Protein AF-A0A956ENN5-F1 (afdb_monomer_lite)

pLDDT: mean 75.16, std 15.01, range [32.59, 98.06]

Structure (mmCIF, N/CA/C/O backbone):
data_AF-A0A956ENN5-F1
#
_entry.id   AF-A0A956ENN5-F1
#
loop_
_atom_site.group_PDB
_atom_site.id
_atom_site.type_symbol
_atom_site.label_atom_id
_atom_site.label_alt_id
_atom_site.label_comp_id
_atom_site.label_asym_id
_atom_site.label_entity_id
_atom_site.label_seq_id
_atom_site.pdbx_PDB_ins_code
_atom_site.Cartn_x
_atom_site.Cartn_y
_atom_site.Cartn_z
_atom_site.occupancy
_atom_site.B_iso_or_equiv
_atom_site.auth_seq_id
_atom_site.auth_comp_id
_atom_site.auth_asym_id
_atom_site.auth_atom_id
_atom_site.pdbx_PDB_model_num
ATOM 1 N N . MET A 1 1 ? -44.743 -9.586 21.592 1.00 59.50 1 MET A N 1
ATOM 2 C CA . MET A 1 1 ? -43.749 -10.233 22.481 1.00 59.50 1 MET A CA 1
ATOM 3 C C . MET A 1 1 ? -42.693 -9.228 22.971 1.00 59.50 1 MET A C 1
ATOM 5 O O . MET A 1 1 ? -41.514 -9.407 22.721 1.00 59.50 1 MET A O 1
ATOM 9 N N . GLY A 1 2 ? -43.102 -8.152 23.658 1.00 81.56 2 GLY A N 1
ATOM 10 C CA . GLY A 1 2 ? -42.181 -7.118 24.183 1.00 81.56 2 GLY A CA 1
ATOM 11 C C . GLY A 1 2 ? -42.236 -6.940 25.705 1.00 81.56 2 GLY A C 1
ATOM 12 O O . GLY A 1 2 ? -41.478 -6.159 26.270 1.00 81.56 2 GLY A O 1
ATOM 13 N N . PHE A 1 3 ? -43.126 -7.679 26.371 1.00 84.31 3 PHE A N 1
ATOM 14 C CA . PHE A 1 3 ? -43.379 -7.571 27.807 1.00 84.31 3 PHE A CA 1
ATOM 15 C C . PHE A 1 3 ? -42.131 -7.847 28.675 1.00 84.31 3 PHE A C 1
ATOM 17 O O . PHE A 1 3 ? -41.874 -7.059 29.585 1.00 84.31 3 PHE A O 1
ATOM 24 N N . PRO A 1 4 ? -41.278 -8.854 28.372 1.00 88.31 4 PRO A N 1
ATOM 25 C CA . PRO A 1 4 ? -40.059 -9.097 29.151 1.00 88.31 4 PRO A CA 1
ATOM 26 C C . PRO A 1 4 ? -39.032 -7.962 29.022 1.00 88.31 4 PRO A C 1
ATOM 28 O O . PRO A 1 4 ? -38.418 -7.570 30.012 1.00 88.31 4 PRO A O 1
ATOM 31 N N . LEU A 1 5 ? -38.882 -7.389 27.820 1.00 84.25 5 LEU A N 1
ATOM 32 C CA . LEU A 1 5 ? -37.944 -6.294 27.549 1.00 84.25 5 LEU A CA 1
ATOM 33 C C . LEU A 1 5 ? -38.356 -5.010 28.289 1.00 84.25 5 LEU A C 1
ATOM 35 O O . LEU A 1 5 ? -37.514 -4.329 28.871 1.00 84.25 5 LEU A O 1
ATOM 39 N N . GLN A 1 6 ? -39.657 -4.704 28.314 1.00 84.44 6 GLN A N 1
ATOM 40 C CA . GLN A 1 6 ? -40.194 -3.551 29.044 1.00 84.44 6 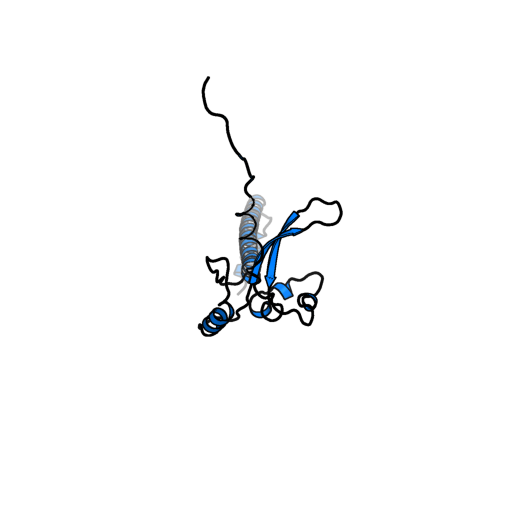GLN A CA 1
ATOM 41 C C . GLN A 1 6 ? -40.008 -3.683 30.561 1.00 84.44 6 GLN A C 1
ATOM 43 O O . GLN A 1 6 ? -39.667 -2.700 31.222 1.00 84.44 6 GLN A O 1
ATOM 48 N N . ILE A 1 7 ? -40.185 -4.888 31.114 1.00 83.56 7 ILE A N 1
ATOM 49 C CA . ILE A 1 7 ? -39.921 -5.156 32.534 1.00 83.56 7 ILE A CA 1
ATOM 50 C C . ILE A 1 7 ? -38.428 -4.993 32.833 1.00 83.56 7 ILE A C 1
ATOM 52 O O . ILE A 1 7 ? -38.080 -4.299 33.788 1.00 83.56 7 ILE A O 1
ATOM 56 N N . ALA A 1 8 ? -37.552 -5.557 31.997 1.00 82.56 8 ALA A N 1
ATOM 57 C CA . ALA A 1 8 ? -36.102 -5.476 32.168 1.00 82.56 8 ALA A CA 1
ATOM 58 C C . ALA A 1 8 ? -35.576 -4.027 32.117 1.00 82.56 8 ALA A C 1
ATOM 60 O O . ALA A 1 8 ? -34.850 -3.605 33.018 1.00 82.56 8 ALA A O 1
ATOM 61 N N . LEU A 1 9 ? -35.995 -3.231 31.124 1.00 79.88 9 LEU A N 1
ATOM 62 C CA . LEU A 1 9 ? -35.630 -1.810 30.999 1.00 79.88 9 LEU A CA 1
ATOM 63 C C . LEU A 1 9 ? -36.108 -0.981 32.200 1.00 79.88 9 LEU A C 1
ATOM 65 O O . LEU A 1 9 ? -35.366 -0.144 32.717 1.00 79.88 9 LEU A O 1
ATOM 69 N N . ARG A 1 10 ? -37.330 -1.236 32.687 1.00 78.69 10 ARG A N 1
ATOM 70 C CA . ARG A 1 10 ? -37.894 -0.538 33.853 1.00 78.69 10 ARG A CA 1
ATOM 71 C C . ARG A 1 10 ? -37.176 -0.903 35.152 1.00 78.69 10 ARG A C 1
ATOM 73 O O . ARG A 1 10 ? -37.026 -0.042 36.017 1.00 78.69 10 ARG A O 1
ATOM 80 N N . TYR A 1 11 ? -36.724 -2.150 35.284 1.00 76.31 11 TYR A N 1
ATOM 81 C CA . TYR A 1 11 ? -35.923 -2.598 36.423 1.00 76.31 11 TYR A CA 1
ATOM 82 C C . TYR A 1 11 ? -34.519 -1.974 36.411 1.00 76.31 11 TYR A C 1
ATOM 84 O O . TYR A 1 11 ? -34.037 -1.544 37.455 1.00 76.31 11 TYR A O 1
ATOM 92 N N . MET A 1 12 ? -33.908 -1.846 35.228 1.00 72.19 12 MET A N 1
ATOM 93 C CA . MET A 1 12 ? -32.589 -1.230 35.029 1.00 72.19 12 MET A CA 1
ATOM 94 C C . MET A 1 12 ? -32.594 0.292 35.261 1.00 72.19 12 MET A C 1
ATOM 96 O O . MET A 1 12 ? -31.639 0.835 35.808 1.00 72.19 12 MET A O 1
ATOM 100 N N . GLY A 1 13 ? -33.677 0.984 34.886 1.00 67.25 13 GLY A N 1
ATOM 101 C CA . GLY A 1 13 ? -33.834 2.437 35.058 1.00 67.25 13 GLY A CA 1
ATOM 102 C C . GLY A 1 13 ? -34.434 2.889 36.400 1.00 67.25 13 GLY A C 1
ATOM 103 O O . GLY A 1 13 ? -34.691 4.082 36.587 1.00 67.25 13 GLY A O 1
ATOM 104 N N . SER A 1 14 ? -34.714 1.975 37.337 1.00 67.31 14 SER A N 1
ATOM 105 C CA . SER A 1 14 ? -35.406 2.309 38.589 1.00 67.31 14 SER A CA 1
ATOM 106 C C . SER A 1 14 ? -34.475 2.977 39.614 1.00 67.31 14 SER A C 1
ATOM 108 O O . SER A 1 14 ? -33.733 2.321 40.343 1.00 67.31 14 SER A O 1
ATOM 110 N N . LYS A 1 15 ? -34.589 4.307 39.744 1.00 59.22 15 LYS A N 1
ATOM 111 C CA . LYS A 1 15 ? -33.855 5.158 40.711 1.00 59.22 15 LYS A CA 1
ATOM 112 C C . LYS A 1 15 ? -34.159 4.884 42.198 1.00 59.22 15 LYS A C 1
ATOM 114 O O . LYS A 1 15 ? -33.518 5.474 43.062 1.00 59.22 15 LYS A O 1
ATOM 119 N N . LYS A 1 16 ? -35.125 4.015 42.535 1.00 60.69 16 LYS A N 1
ATOM 120 C CA . LYS A 1 16 ? -35.608 3.816 43.923 1.00 60.69 16 LYS A CA 1
ATOM 121 C C . LYS A 1 16 ? -34.619 3.092 44.855 1.00 60.69 16 LYS A C 1
ATOM 123 O O . LYS A 1 16 ? -34.836 3.076 46.062 1.00 60.69 16 LYS A O 1
ATOM 128 N N . ARG A 1 17 ? -33.525 2.529 44.328 1.00 65.56 17 ARG A N 1
ATOM 129 C CA . ARG A 1 17 ? -32.378 2.021 45.105 1.00 65.56 17 ARG A CA 1
ATOM 130 C C . ARG A 1 17 ? -31.085 2.598 44.524 1.00 65.56 17 ARG A C 1
ATOM 132 O O . ARG A 1 17 ? -30.442 1.958 43.697 1.0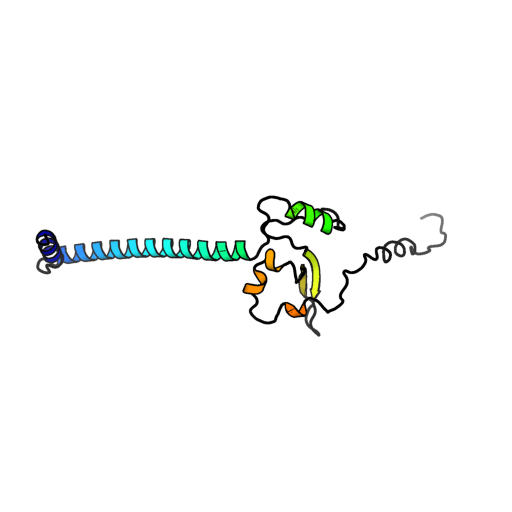0 65.56 17 ARG A O 1
ATOM 139 N N . ALA A 1 18 ? -30.722 3.809 44.948 1.00 65.44 18 ALA A N 1
ATOM 140 C CA . ALA A 1 18 ? -29.571 4.556 44.426 1.00 65.44 18 ALA A CA 1
ATOM 141 C C . ALA A 1 18 ? -28.259 3.741 44.419 1.00 65.44 18 ALA A C 1
ATOM 143 O O . ALA A 1 18 ? -27.537 3.766 43.427 1.00 65.44 18 ALA A O 1
ATOM 144 N N . PHE A 1 19 ? -28.004 2.941 45.463 1.00 66.75 19 PHE A N 1
ATOM 145 C CA . PHE A 1 19 ? -26.821 2.071 45.546 1.00 66.75 19 PHE A CA 1
ATOM 146 C C . PHE A 1 19 ? -26.772 0.990 44.456 1.00 66.75 19 PHE A C 1
ATOM 148 O O . PHE A 1 19 ? -25.714 0.737 43.888 1.00 66.75 19 PHE A O 1
ATOM 155 N N . VAL A 1 20 ? -27.912 0.374 44.126 1.00 72.94 20 VAL A N 1
ATOM 156 C CA . VAL A 1 20 ? -27.981 -0.675 43.093 1.00 72.94 20 VAL A CA 1
ATOM 157 C C . VAL A 1 20 ? -27.909 -0.052 41.696 1.00 72.94 20 VAL A C 1
ATOM 159 O O . VAL A 1 20 ? -27.165 -0.533 40.847 1.00 72.94 20 VAL A O 1
ATOM 162 N N . SER A 1 21 ? -28.611 1.064 41.473 1.00 76.56 21 SER A N 1
ATOM 163 C CA . SER A 1 21 ? -28.614 1.772 40.184 1.00 76.56 21 SER A CA 1
ATOM 164 C C . SER A 1 21 ? -27.233 2.322 39.803 1.00 76.56 21 SER A C 1
ATOM 166 O O . SER A 1 21 ? -26.890 2.315 38.620 1.00 76.56 21 SER A O 1
ATOM 168 N N . LEU A 1 22 ? -26.435 2.776 40.778 1.00 82.75 22 LEU A N 1
ATOM 169 C CA . LEU A 1 22 ? -25.084 3.284 40.535 1.00 82.75 22 LEU A CA 1
ATOM 170 C C . LEU A 1 22 ? -24.147 2.166 40.053 1.00 82.75 22 LEU A C 1
ATOM 172 O O . LEU A 1 22 ? -23.485 2.320 39.026 1.00 82.75 22 LEU A O 1
ATOM 176 N N . GLY A 1 23 ? -24.153 1.014 40.730 1.00 86.56 23 GLY A N 1
ATOM 177 C CA . GLY A 1 23 ? -23.337 -0.141 40.341 1.00 86.56 23 GLY A CA 1
ATOM 178 C C . GLY A 1 23 ? -23.671 -0.652 38.938 1.00 86.56 23 GLY A C 1
ATOM 179 O O . GLY A 1 23 ? -22.772 -0.890 38.134 1.00 86.56 23 GLY A O 1
ATOM 180 N N . THR A 1 24 ? -24.962 -0.738 38.599 1.00 85.25 24 THR A N 1
ATOM 181 C CA . THR A 1 24 ? -25.397 -1.146 37.254 1.00 85.25 24 THR A CA 1
ATOM 182 C C . THR A 1 24 ? -24.959 -0.147 36.178 1.00 85.25 24 THR A C 1
ATOM 184 O O . THR A 1 24 ? -24.488 -0.568 35.124 1.00 85.25 24 THR A O 1
ATOM 187 N N . SER A 1 25 ? -25.037 1.166 36.439 1.00 83.62 25 SER A N 1
ATOM 188 C CA . SER A 1 25 ? -24.569 2.177 35.476 1.00 83.62 25 SER A CA 1
ATOM 189 C C . SER A 1 25 ? -23.059 2.124 35.232 1.00 83.62 25 SER A C 1
ATOM 191 O O . SER A 1 25 ? -22.627 2.215 34.083 1.00 83.62 25 SER A O 1
ATOM 193 N N . LEU A 1 26 ? -22.260 1.906 36.283 1.00 90.88 26 LEU A N 1
ATOM 194 C CA . LEU A 1 26 ? -20.808 1.776 36.166 1.00 90.88 26 LEU A CA 1
ATOM 195 C C . LEU A 1 26 ? -20.417 0.507 35.402 1.00 90.88 26 LEU A C 1
ATOM 197 O O . LEU A 1 26 ? -19.525 0.558 34.560 1.00 90.88 26 LEU A O 1
ATOM 201 N N . ALA A 1 27 ? -21.113 -0.610 35.635 1.00 92.75 27 ALA A N 1
ATOM 202 C CA . ALA A 1 27 ? -20.881 -1.853 34.903 1.00 92.75 27 ALA A CA 1
ATOM 203 C C . ALA A 1 27 ? -21.179 -1.704 33.400 1.00 92.75 27 ALA A C 1
ATOM 205 O O . ALA A 1 27 ? -20.362 -2.095 32.567 1.00 92.75 27 ALA A O 1
ATOM 206 N N . ILE A 1 28 ? -22.314 -1.090 33.045 1.00 91.62 28 ILE A N 1
ATOM 207 C CA . ILE A 1 28 ? -22.685 -0.840 31.644 1.00 91.62 28 ILE A CA 1
ATOM 208 C C . ILE A 1 28 ? -21.672 0.094 30.975 1.00 91.62 28 ILE A C 1
ATOM 210 O O . ILE A 1 28 ? -21.226 -0.197 29.867 1.00 91.62 28 ILE A O 1
ATOM 214 N N . LEU A 1 29 ? -21.267 1.178 31.648 1.00 95.00 29 LEU A N 1
ATOM 215 C CA . LEU A 1 29 ? -20.246 2.094 31.132 1.00 95.00 29 LEU A CA 1
ATOM 216 C C . LEU A 1 29 ? -18.896 1.400 30.941 1.00 95.00 29 LEU A C 1
ATOM 218 O O . LEU A 1 29 ? -18.263 1.595 29.909 1.00 95.00 29 LEU A O 1
ATOM 222 N N . GLY A 1 30 ? -18.472 0.558 31.885 1.00 96.75 30 GLY A N 1
ATOM 223 C CA . GLY A 1 30 ? -17.224 -0.194 31.773 1.00 96.75 30 GLY A CA 1
ATOM 224 C C . GLY A 1 30 ? -17.216 -1.138 30.571 1.00 96.75 30 GLY A C 1
ATOM 225 O O . GLY A 1 30 ? -16.265 -1.136 29.790 1.00 96.75 30 GLY A O 1
ATOM 226 N N . VAL A 1 31 ? -18.299 -1.897 30.372 1.00 96.69 31 VAL A N 1
ATOM 227 C CA . VAL A 1 31 ? -18.431 -2.802 29.218 1.00 96.69 31 VAL A CA 1
ATOM 228 C C . VAL A 1 31 ? -18.524 -2.018 27.908 1.00 96.69 31 VAL A C 1
ATOM 230 O O . VAL A 1 31 ? -17.866 -2.383 26.932 1.00 96.69 31 VAL A O 1
ATOM 233 N N . ALA A 1 32 ? -19.286 -0.922 27.875 1.00 96.88 32 ALA A N 1
ATOM 234 C CA . ALA A 1 32 ? -19.402 -0.069 26.694 1.00 96.88 32 ALA A CA 1
ATOM 235 C C . ALA A 1 32 ? -18.045 0.536 26.301 1.00 96.88 32 ALA A C 1
ATOM 237 O O . ALA A 1 32 ? -17.650 0.448 25.143 1.00 96.88 32 ALA A O 1
ATOM 238 N N . LEU A 1 33 ? -17.294 1.081 27.262 1.00 97.81 33 LEU A N 1
ATOM 239 C CA . LEU A 1 33 ? -15.967 1.650 27.014 1.00 97.81 33 LEU A CA 1
ATOM 240 C C . LEU A 1 33 ? -14.944 0.577 26.617 1.00 97.81 33 LEU A C 1
ATOM 242 O O . LEU A 1 33 ? -14.168 0.791 25.686 1.00 97.81 33 LEU A O 1
ATOM 246 N N . GLY A 1 34 ? -14.958 -0.587 27.271 1.00 98.06 34 GLY A N 1
ATOM 247 C CA . GLY A 1 34 ? -14.045 -1.687 26.956 1.00 98.06 34 GLY A CA 1
ATOM 248 C C . GLY A 1 34 ? -14.262 -2.245 25.549 1.00 98.06 34 GLY A C 1
ATOM 249 O O . GLY A 1 34 ? -13.314 -2.389 24.776 1.00 98.06 34 GLY A O 1
ATOM 250 N N . THR A 1 35 ? -15.520 -2.499 25.184 1.00 97.56 35 THR A N 1
ATOM 251 C CA . THR A 1 35 ? -15.876 -2.997 23.846 1.00 97.56 35 THR A CA 1
ATOM 252 C C . THR A 1 35 ? -15.674 -1.940 22.762 1.00 97.56 35 THR A C 1
ATOM 254 O O . THR A 1 35 ? -15.201 -2.284 21.678 1.00 97.56 35 THR A O 1
ATOM 257 N N . ALA A 1 36 ? -15.949 -0.661 23.046 1.00 97.75 36 ALA A N 1
ATOM 258 C CA . ALA A 1 36 ? -15.666 0.438 22.125 1.00 97.75 36 ALA A CA 1
ATOM 259 C C . ALA A 1 36 ? -14.163 0.562 21.844 1.00 97.75 36 ALA A C 1
ATOM 261 O O . ALA A 1 36 ? -13.767 0.611 20.682 1.00 97.75 36 ALA A O 1
ATOM 262 N N . CYS A 1 37 ? -13.320 0.534 22.882 1.00 97.50 37 CYS A N 1
ATOM 263 C CA . CYS A 1 37 ? -11.865 0.581 22.726 1.00 97.50 37 CYS A CA 1
ATOM 264 C C . CYS A 1 37 ? -11.352 -0.596 21.882 1.00 97.50 37 CYS A C 1
ATOM 266 O O . CYS A 1 37 ? -10.632 -0.389 20.903 1.00 97.50 37 CYS A O 1
ATOM 268 N N . LEU A 1 38 ? -11.791 -1.823 22.190 1.00 97.31 38 LEU A N 1
ATOM 269 C CA . LEU A 1 38 ? -11.406 -3.012 21.427 1.00 97.31 38 LEU A CA 1
ATOM 270 C C . LEU A 1 38 ? -11.849 -2.918 19.958 1.00 97.31 38 LEU A C 1
ATOM 272 O O . LEU A 1 38 ? -11.066 -3.212 19.055 1.00 97.31 38 LEU A O 1
ATOM 276 N N . SER A 1 39 ? -13.076 -2.452 19.714 1.00 96.38 39 SER A N 1
ATOM 277 C CA . SER A 1 39 ? -13.617 -2.278 18.361 1.00 96.38 39 SER A CA 1
ATOM 278 C C . SER A 1 39 ? -12.833 -1.236 17.564 1.00 96.38 39 SER A C 1
ATOM 280 O O . SER A 1 39 ? -12.521 -1.467 16.397 1.00 96.38 39 SER A O 1
ATOM 282 N N . ILE A 1 40 ? -12.456 -0.116 18.191 1.00 97.12 40 ILE A N 1
ATOM 283 C CA . ILE A 1 40 ? -11.647 0.931 17.556 1.00 97.12 40 ILE A CA 1
ATOM 284 C C . ILE A 1 40 ? -10.270 0.384 17.174 1.00 97.12 40 ILE A C 1
ATOM 286 O O . ILE A 1 40 ? -9.842 0.575 16.039 1.00 97.12 40 ILE A O 1
ATOM 290 N N . VAL A 1 41 ? -9.586 -0.336 18.067 1.00 96.75 41 VAL A N 1
ATOM 291 C CA . VAL A 1 41 ? -8.252 -0.893 17.775 1.00 96.75 41 VAL A CA 1
ATOM 292 C C . VAL A 1 41 ? -8.306 -1.887 16.614 1.00 96.75 41 VAL A C 1
ATOM 294 O O . VAL A 1 41 ? -7.474 -1.825 15.703 1.00 96.75 41 VAL A O 1
ATOM 297 N N . VAL A 1 42 ? -9.304 -2.774 16.597 1.00 96.19 42 VAL A N 1
ATOM 298 C CA . VAL A 1 42 ? -9.499 -3.720 15.487 1.00 96.19 42 VAL A CA 1
ATOM 299 C C . VAL A 1 42 ? -9.830 -2.977 14.188 1.00 96.19 42 VAL A C 1
ATOM 301 O O . VAL A 1 42 ? -9.274 -3.301 13.140 1.00 96.19 42 VAL A O 1
ATOM 304 N N . SER A 1 43 ? -10.661 -1.934 14.246 1.00 96.19 43 SER A N 1
ATOM 305 C CA . SER A 1 43 ? -10.993 -1.107 13.080 1.00 96.19 43 SER A CA 1
ATOM 306 C C . SER A 1 43 ? -9.773 -0.373 12.521 1.00 96.19 43 SER A C 1
ATOM 308 O O . SER A 1 43 ? -9.574 -0.347 11.308 1.00 96.19 43 SER A O 1
ATOM 310 N N . VAL A 1 44 ? -8.944 0.216 13.384 1.00 95.94 44 VAL A N 1
ATOM 311 C CA . VAL A 1 44 ? -7.746 0.962 12.977 1.00 95.94 44 VAL A CA 1
ATOM 312 C C . VAL A 1 44 ? -6.711 0.020 12.377 1.00 95.94 44 VAL A C 1
ATOM 314 O O . VAL A 1 44 ? -6.199 0.290 11.294 1.00 95.94 44 VAL A O 1
ATOM 317 N N . THR A 1 45 ? -6.428 -1.107 13.034 1.00 95.25 45 THR A N 1
ATOM 318 C CA . THR A 1 45 ? -5.461 -2.091 12.517 1.00 95.25 45 THR A CA 1
ATOM 319 C C . THR A 1 45 ? -5.944 -2.736 11.220 1.00 95.25 45 THR A C 1
ATOM 321 O O . THR A 1 45 ? -5.146 -2.910 10.300 1.00 95.25 45 THR A O 1
ATOM 324 N N . GLY A 1 46 ? -7.242 -3.031 11.100 1.00 92.19 46 GLY A N 1
ATOM 325 C CA . GLY A 1 46 ? -7.850 -3.546 9.873 1.00 92.19 46 GLY A CA 1
ATOM 326 C C . GLY A 1 46 ? -7.779 -2.550 8.713 1.00 92.19 46 GLY A C 1
ATOM 327 O O . GLY A 1 46 ? -7.281 -2.895 7.640 1.00 92.19 46 GLY A O 1
ATOM 328 N N . GLY A 1 47 ? -8.213 -1.307 8.941 1.00 88.81 47 GLY A N 1
ATOM 329 C CA . GLY A 1 47 ? -8.181 -0.245 7.932 1.00 88.81 47 GLY A CA 1
ATOM 330 C C . GLY A 1 47 ? -6.758 0.103 7.498 1.00 88.81 47 GLY A C 1
ATOM 331 O O . GLY A 1 47 ? -6.455 0.104 6.307 1.00 88.81 47 GLY A O 1
ATOM 332 N N . PHE A 1 48 ? -5.850 0.292 8.459 1.00 89.38 48 PHE A N 1
ATOM 333 C CA . PHE A 1 48 ? -4.445 0.575 8.173 1.00 89.38 48 PHE A CA 1
ATOM 334 C C . PHE A 1 48 ? -3.770 -0.568 7.411 1.00 89.38 48 PHE A C 1
ATOM 336 O O . PHE A 1 48 ? -3.009 -0.316 6.483 1.00 89.38 48 PHE A O 1
ATOM 343 N N . ARG A 1 49 ? -4.061 -1.830 7.754 1.00 86.75 49 ARG A N 1
ATOM 344 C CA . ARG A 1 49 ? -3.513 -2.983 7.029 1.00 86.75 49 ARG A CA 1
ATOM 345 C C . ARG A 1 49 ? -3.960 -3.001 5.570 1.00 86.75 49 ARG A C 1
ATOM 347 O O . ARG A 1 49 ? -3.151 -3.364 4.721 1.00 86.75 49 ARG A O 1
ATOM 354 N N . SER A 1 50 ? -5.210 -2.632 5.284 1.00 85.06 50 SER A N 1
ATOM 355 C CA . SER A 1 50 ? -5.718 -2.551 3.909 1.00 85.06 50 SER A CA 1
ATOM 356 C C . SER A 1 50 ? -5.000 -1.457 3.123 1.00 85.06 50 SER A C 1
ATOM 358 O O . SER A 1 50 ? -4.398 -1.743 2.092 1.00 85.06 50 SER A O 1
ATOM 360 N N . GLU A 1 51 ? -4.971 -0.242 3.667 1.00 84.94 51 GLU A N 1
ATOM 361 C CA . GLU A 1 51 ? -4.314 0.917 3.050 1.00 84.94 51 GLU A CA 1
ATOM 362 C C . GLU A 1 51 ? -2.814 0.697 2.843 1.00 84.94 51 GLU A C 1
ATOM 364 O O . GLU A 1 51 ? -2.260 0.971 1.780 1.00 84.94 51 GLU A O 1
ATOM 369 N N . PHE A 1 52 ? -2.131 0.154 3.851 1.00 84.50 52 PHE A N 1
ATOM 370 C CA . PHE A 1 52 ? -0.708 -0.144 3.755 1.00 84.50 52 PHE A CA 1
ATOM 371 C C . PHE A 1 52 ? -0.439 -1.230 2.713 1.00 84.50 52 PHE A C 1
ATOM 373 O O . PHE A 1 52 ? 0.487 -1.102 1.913 1.00 84.50 52 PHE A O 1
ATOM 380 N N . ARG A 1 53 ? -1.259 -2.287 2.687 1.00 80.94 53 ARG A N 1
ATOM 381 C CA . ARG A 1 53 ? -1.136 -3.357 1.694 1.00 80.94 53 ARG A CA 1
ATOM 382 C C . ARG A 1 53 ? -1.315 -2.816 0.279 1.00 80.94 53 ARG A C 1
ATOM 384 O O . ARG A 1 53 ? -0.511 -3.150 -0.583 1.00 80.94 53 ARG A O 1
ATOM 391 N N . GLU A 1 54 ? -2.334 -1.999 0.052 1.00 79.81 54 GLU A N 1
ATOM 392 C CA . GLU A 1 54 ? -2.621 -1.413 -1.256 1.00 79.81 54 GLU A CA 1
ATOM 393 C C . GLU A 1 54 ? -1.486 -0.496 -1.723 1.00 79.81 54 GLU A C 1
ATOM 395 O O . GLU A 1 54 ? -0.986 -0.649 -2.836 1.00 79.81 54 GLU A O 1
ATOM 400 N N . LYS A 1 55 ? -0.975 0.372 -0.844 1.00 76.31 55 LYS A N 1
ATOM 401 C CA . LYS A 1 55 ? 0.128 1.284 -1.188 1.00 76.31 55 LYS A CA 1
ATOM 402 C C . LYS A 1 55 ? 1.465 0.578 -1.396 1.00 76.31 55 LYS A C 1
ATOM 404 O O . LYS A 1 55 ? 2.239 0.986 -2.256 1.00 76.31 55 LYS A O 1
ATOM 409 N N . VAL A 1 56 ? 1.765 -0.473 -0.634 1.00 72.44 56 VAL A N 1
ATOM 410 C CA . VAL A 1 56 ? 3.026 -1.217 -0.797 1.00 72.44 56 VAL A CA 1
ATOM 411 C C . VAL A 1 56 ? 2.993 -2.112 -2.038 1.00 72.44 56 VAL A C 1
ATOM 413 O O . VAL A 1 56 ? 3.988 -2.165 -2.766 1.00 72.44 56 VAL A O 1
ATOM 416 N N . LEU A 1 57 ? 1.868 -2.791 -2.295 1.00 64.62 57 LEU A N 1
ATOM 417 C CA . LEU A 1 57 ? 1.725 -3.710 -3.431 1.00 64.62 57 LEU A CA 1
ATOM 418 C C . LEU A 1 57 ? 1.403 -2.999 -4.755 1.00 64.62 57 LEU A C 1
ATOM 420 O O . LEU A 1 57 ? 1.762 -3.522 -5.802 1.00 64.62 57 LEU A O 1
ATOM 424 N N . GLY A 1 58 ? 0.782 -1.815 -4.734 1.00 60.41 58 GLY A N 1
ATOM 425 C CA . GLY A 1 58 ? 0.455 -1.055 -5.950 1.00 60.41 58 GLY A CA 1
ATOM 426 C C . GLY A 1 58 ? 1.634 -0.280 -6.553 1.00 60.41 58 GLY A C 1
ATOM 427 O O . GLY A 1 58 ? 1.633 0.051 -7.735 1.00 60.41 58 GLY A O 1
ATOM 428 N N . VAL A 1 59 ? 2.676 0.010 -5.769 1.00 59.72 59 VAL A N 1
ATOM 429 C CA . VAL A 1 59 ? 3.785 0.881 -6.213 1.00 59.72 59 VAL A CA 1
ATOM 430 C C . VAL A 1 59 ? 4.974 0.092 -6.785 1.00 59.72 59 VAL A C 1
ATOM 432 O O . VAL A 1 59 ? 5.855 0.672 -7.424 1.00 59.72 59 VAL A O 1
ATOM 435 N N . ASN A 1 60 ? 5.006 -1.234 -6.619 1.00 61.22 60 ASN A N 1
ATOM 436 C CA . ASN A 1 60 ? 6.130 -2.069 -7.043 1.00 61.22 60 ASN A CA 1
ATOM 437 C C . ASN A 1 60 ? 5.723 -3.115 -8.084 1.00 61.22 60 ASN A C 1
ATOM 439 O O . ASN A 1 60 ? 4.674 -3.742 -7.989 1.00 61.22 60 ASN A O 1
ATOM 443 N N . ALA A 1 61 ? 6.611 -3.350 -9.055 1.00 64.56 61 ALA A N 1
ATOM 444 C CA . ALA A 1 61 ? 6.484 -4.492 -9.949 1.00 64.56 61 ALA A CA 1
ATOM 445 C C . ALA A 1 61 ? 6.552 -5.781 -9.117 1.00 64.56 61 ALA A C 1
ATOM 447 O O . ALA A 1 61 ? 7.470 -5.956 -8.316 1.00 64.56 61 ALA A O 1
ATOM 448 N N . HIS A 1 62 ? 5.592 -6.682 -9.321 1.00 69.44 62 HIS A N 1
ATOM 449 C CA . HIS A 1 62 ? 5.475 -7.920 -8.547 1.00 69.44 62 HIS A CA 1
ATOM 450 C C . HIS A 1 62 ? 6.678 -8.858 -8.740 1.00 69.44 62 HIS A C 1
ATOM 452 O O . HIS A 1 62 ? 6.974 -9.674 -7.869 1.00 69.44 62 HIS A O 1
ATOM 458 N N . VAL A 1 63 ? 7.388 -8.733 -9.867 1.00 78.38 63 VAL A N 1
ATOM 459 C CA . VAL A 1 63 ? 8.577 -9.521 -10.202 1.00 78.38 63 VAL A CA 1
ATOM 460 C C . VAL A 1 63 ? 9.620 -8.609 -10.846 1.00 78.38 63 VAL A C 1
ATOM 462 O O . VAL A 1 63 ? 9.306 -7.831 -11.747 1.00 78.38 63 VAL A O 1
ATOM 465 N N . LEU A 1 64 ? 10.872 -8.721 -10.397 1.00 82.94 64 LEU A N 1
ATOM 466 C CA . LEU A 1 64 ? 12.024 -8.038 -10.984 1.00 82.94 64 LEU A CA 1
ATOM 467 C C . LEU A 1 64 ? 12.969 -9.077 -11.580 1.00 82.94 64 LEU A C 1
ATOM 469 O O . LEU A 1 64 ? 13.487 -9.935 -10.869 1.00 82.94 64 LEU A O 1
ATOM 473 N N . VAL A 1 65 ? 13.217 -8.975 -12.882 1.00 82.38 65 VAL A N 1
ATOM 474 C CA . VAL A 1 65 ? 14.204 -9.806 -13.575 1.00 82.38 65 VAL A CA 1
ATOM 475 C C . VAL A 1 65 ? 15.490 -9.000 -13.705 1.00 82.38 65 VAL A C 1
ATOM 477 O O . VAL A 1 65 ? 15.530 -7.985 -14.398 1.00 82.38 65 VAL A O 1
ATOM 480 N N . LEU A 1 66 ? 16.533 -9.439 -13.004 1.00 82.06 66 LEU A N 1
ATOM 481 C CA . LEU A 1 66 ? 17.847 -8.801 -12.980 1.00 82.06 66 LEU A CA 1
ATOM 482 C C . LEU A 1 66 ? 18.885 -9.767 -13.549 1.00 82.06 66 LEU A C 1
ATOM 484 O O . LEU A 1 66 ? 18.889 -10.954 -13.225 1.00 82.06 66 LEU A O 1
ATOM 488 N N . LYS A 1 67 ? 19.799 -9.251 -14.370 1.00 80.00 67 LYS A N 1
ATOM 489 C CA . LYS A 1 67 ? 20.986 -9.989 -14.809 1.00 80.00 67 LYS A CA 1
ATOM 490 C C . LYS A 1 67 ? 22.147 -9.602 -13.895 1.00 80.00 67 LYS A C 1
ATOM 492 O O . LYS A 1 67 ? 22.371 -8.422 -13.659 1.00 80.00 67 LYS A O 1
ATOM 497 N N . TYR A 1 68 ? 22.911 -10.582 -13.413 1.00 72.94 68 TYR A N 1
ATOM 498 C CA . TYR A 1 68 ? 24.111 -10.330 -12.595 1.00 72.94 68 TYR A CA 1
ATOM 499 C C . TYR A 1 68 ? 25.208 -9.558 -13.346 1.00 72.94 68 TYR A C 1
ATOM 501 O O . TYR A 1 68 ? 26.101 -8.981 -12.735 1.00 72.94 68 TYR A O 1
ATOM 509 N N . SER A 1 69 ? 25.157 -9.558 -14.680 1.00 72.56 69 SER A N 1
ATOM 510 C CA . SER A 1 69 ? 26.067 -8.791 -15.524 1.00 72.56 69 SER A CA 1
ATOM 511 C C . SER A 1 69 ? 25.527 -7.382 -15.757 1.00 72.56 69 SER A C 1
ATOM 513 O O . SER A 1 69 ? 24.322 -7.196 -15.905 1.00 72.56 69 SER A O 1
ATOM 515 N N . SER A 1 70 ? 26.426 -6.406 -15.883 1.00 64.81 70 SER A N 1
ATOM 516 C CA . SER A 1 70 ? 26.103 -4.997 -16.156 1.00 64.81 70 SER A CA 1
ATOM 517 C C . SER A 1 70 ? 25.447 -4.747 -17.518 1.00 64.81 70 SER A C 1
ATOM 519 O O . SER A 1 70 ? 25.096 -3.613 -17.830 1.00 64.81 70 SER A O 1
ATOM 521 N N . ASP A 1 71 ? 25.288 -5.787 -18.337 1.00 70.00 71 ASP A N 1
ATOM 522 C CA . ASP A 1 71 ? 24.826 -5.673 -19.708 1.00 70.00 71 ASP A CA 1
ATOM 523 C C . ASP A 1 71 ? 23.659 -6.622 -19.995 1.00 70.00 71 ASP A C 1
ATOM 525 O O . ASP A 1 71 ? 23.828 -7.839 -20.160 1.00 70.00 71 ASP A O 1
ATOM 529 N N . PHE A 1 72 ? 22.455 -6.052 -20.047 1.00 74.50 72 PHE A N 1
ATOM 530 C CA . PHE A 1 72 ? 21.221 -6.777 -20.334 1.00 74.50 72 PHE A CA 1
ATOM 531 C C . PHE 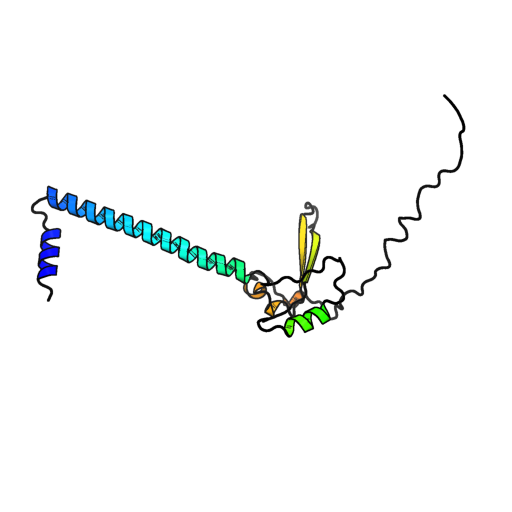A 1 72 ? 20.761 -6.534 -21.777 1.00 74.50 72 PHE A C 1
ATOM 533 O O . PHE A 1 72 ? 19.711 -5.950 -22.024 1.00 74.50 72 PHE A O 1
ATOM 540 N N . ARG A 1 73 ? 21.571 -6.965 -22.753 1.00 73.88 73 ARG A N 1
ATOM 541 C CA . ARG A 1 73 ? 21.293 -6.776 -24.194 1.00 73.88 73 ARG A CA 1
ATOM 542 C C . ARG A 1 73 ? 20.112 -7.599 -24.683 1.00 73.88 73 ARG A C 1
ATOM 544 O O . ARG A 1 73 ? 19.359 -7.153 -25.542 1.00 73.88 73 ARG A O 1
ATOM 551 N N . GLU A 1 74 ? 19.938 -8.788 -24.115 1.00 79.88 74 GLU A N 1
ATOM 552 C CA . GLU A 1 74 ? 18.894 -9.738 -24.497 1.00 79.88 74 GLU A CA 1
ATOM 553 C C . GLU A 1 74 ? 17.544 -9.421 -23.829 1.00 79.88 74 GLU A C 1
ATOM 555 O O . GLU A 1 74 ? 16.633 -10.245 -23.844 1.00 79.88 74 GLU A O 1
ATOM 560 N N . TYR A 1 75 ? 17.374 -8.222 -23.249 1.00 80.94 75 TYR A N 1
ATOM 561 C CA . TYR A 1 75 ? 16.140 -7.856 -22.548 1.00 80.94 75 TYR A CA 1
ATOM 562 C C . TYR A 1 75 ? 14.902 -8.032 -23.437 1.00 80.94 75 TYR A C 1
ATOM 564 O O . TYR A 1 75 ? 13.862 -8.461 -22.959 1.00 80.94 75 TYR A O 1
ATOM 572 N N . ARG A 1 76 ? 15.010 -7.766 -24.746 1.00 82.69 76 ARG A N 1
ATOM 573 C CA . ARG A 1 76 ? 13.878 -7.847 -25.679 1.00 82.69 76 ARG A CA 1
ATOM 574 C C . ARG A 1 76 ? 13.421 -9.286 -25.949 1.00 82.69 76 ARG A C 1
ATOM 576 O O . ARG A 1 76 ? 12.221 -9.498 -26.099 1.00 82.69 76 ARG A O 1
ATOM 583 N N . SER A 1 77 ? 14.337 -10.257 -25.995 1.00 83.69 77 SER A N 1
ATOM 584 C CA . SER A 1 77 ? 13.974 -11.676 -26.118 1.00 83.69 77 SER A CA 1
ATOM 585 C C . SER A 1 77 ? 13.417 -12.205 -24.801 1.00 83.69 77 SER A C 1
ATOM 587 O O . SER A 1 77 ? 12.330 -12.767 -24.798 1.00 83.69 77 SER A O 1
ATOM 589 N N . VAL A 1 78 ? 14.065 -11.889 -23.674 1.00 84.12 78 VAL A N 1
ATOM 590 C CA . VAL A 1 78 ? 13.576 -12.281 -22.340 1.00 84.12 78 VAL A CA 1
ATOM 591 C C . VAL A 1 78 ? 12.187 -11.698 -22.064 1.00 84.12 78 VAL A C 1
ATOM 593 O O . VAL A 1 78 ? 11.327 -12.381 -21.524 1.00 84.12 78 VAL A O 1
ATOM 596 N N . MET A 1 79 ? 11.921 -10.456 -22.476 1.00 85.44 79 MET A N 1
ATOM 597 C CA . MET A 1 79 ? 10.588 -9.860 -22.369 1.00 85.44 79 MET A CA 1
ATOM 598 C C . MET A 1 79 ? 9.530 -10.620 -23.172 1.00 85.44 79 MET A C 1
ATOM 600 O O . MET A 1 79 ? 8.383 -10.674 -22.736 1.00 85.44 79 MET A O 1
ATOM 604 N N . LYS A 1 80 ? 9.885 -11.165 -24.342 1.00 85.38 80 LYS A N 1
ATOM 605 C CA . LYS A 1 80 ? 8.962 -11.960 -25.158 1.00 85.38 80 LYS A CA 1
ATOM 606 C C . LYS A 1 80 ? 8.654 -13.285 -24.465 1.00 85.38 80 LYS A C 1
ATOM 608 O O . LYS A 1 80 ? 7.484 -13.580 -24.262 1.00 85.38 80 LYS A O 1
ATOM 613 N N . ASP A 1 81 ? 9.687 -13.989 -24.013 1.00 85.62 81 ASP A N 1
ATOM 614 C CA . ASP A 1 81 ? 9.545 -15.265 -23.305 1.00 85.62 81 ASP A CA 1
ATOM 615 C C . ASP A 1 81 ? 8.717 -15.095 -22.018 1.00 85.62 81 ASP A C 1
ATOM 617 O O . ASP A 1 81 ? 7.847 -15.903 -21.712 1.00 85.62 81 ASP A O 1
ATOM 621 N N . MET A 1 82 ? 8.922 -13.993 -21.285 1.00 84.56 82 MET A N 1
ATOM 622 C CA . MET A 1 82 ? 8.155 -13.687 -20.071 1.00 84.56 82 MET A CA 1
ATOM 623 C C . MET A 1 82 ? 6.685 -13.361 -20.353 1.00 84.56 82 MET A C 1
ATOM 625 O O . MET A 1 82 ? 5.837 -13.673 -19.523 1.00 84.56 82 MET A O 1
ATOM 629 N N . LYS A 1 83 ? 6.348 -12.765 -21.504 1.00 84.31 83 LYS A N 1
ATOM 630 C CA . LYS A 1 83 ? 4.943 -12.524 -21.886 1.00 84.31 83 LYS A CA 1
ATOM 631 C C . LYS A 1 83 ? 4.182 -13.815 -22.196 1.00 84.31 83 LYS A C 1
ATOM 633 O O . LYS A 1 83 ? 2.959 -13.815 -22.118 1.00 84.31 83 LYS A O 1
ATOM 638 N N . GLU A 1 84 ? 4.881 -14.892 -22.548 1.00 86.75 84 GLU A N 1
ATOM 639 C CA . GLU A 1 84 ? 4.274 -16.197 -22.843 1.00 86.75 84 GLU A CA 1
ATOM 640 C C . GLU A 1 84 ? 3.963 -17.007 -21.567 1.00 86.75 84 GLU A C 1
ATOM 642 O O . GLU A 1 84 ? 3.239 -18.002 -21.621 1.00 86.75 84 GLU A O 1
ATOM 647 N N . VAL A 1 85 ? 4.457 -16.575 -20.399 1.00 85.81 85 VAL A N 1
ATOM 648 C CA . VAL A 1 85 ? 4.207 -17.244 -19.116 1.00 85.81 85 VAL A CA 1
ATOM 649 C C . VAL A 1 85 ? 2.778 -16.957 -18.624 1.00 85.81 85 VAL A C 1
ATOM 651 O O . VAL A 1 85 ? 2.380 -15.792 -18.515 1.00 85.81 85 VAL A O 1
ATOM 654 N N . PRO A 1 86 ? 1.991 -17.989 -18.258 1.00 82.50 86 PRO A N 1
ATOM 655 C CA . PRO A 1 86 ? 0.635 -17.795 -17.756 1.00 82.50 86 PRO A CA 1
ATOM 656 C C . PRO A 1 86 ? 0.639 -17.003 -16.441 1.00 82.50 86 PRO A C 1
ATOM 658 O O . PRO A 1 86 ? 1.331 -17.356 -15.488 1.00 82.50 86 PRO A O 1
ATOM 661 N N . GLY A 1 87 ? -0.166 -15.938 -16.385 1.00 81.31 87 GLY A N 1
ATOM 662 C CA . GLY A 1 87 ? -0.289 -15.053 -15.218 1.00 81.31 87 GLY A CA 1
ATOM 663 C C . GLY A 1 87 ? 0.501 -13.742 -15.310 1.00 81.31 87 GLY A C 1
ATOM 664 O O . GLY A 1 87 ? 0.378 -12.907 -14.415 1.00 81.31 87 GLY A O 1
ATOM 665 N N . VAL A 1 88 ? 1.271 -13.519 -16.380 1.00 83.44 88 VAL A N 1
ATOM 666 C CA . VAL A 1 88 ? 1.969 -12.246 -16.615 1.00 83.44 88 VAL A CA 1
ATOM 667 C C . VAL A 1 88 ? 1.020 -11.230 -17.259 1.00 83.44 88 VAL A C 1
ATOM 669 O O . VAL A 1 88 ? 0.557 -11.417 -18.378 1.00 83.44 88 VAL A O 1
ATOM 672 N N . ILE A 1 89 ? 0.730 -10.144 -16.536 1.00 81.25 89 ILE A N 1
ATOM 673 C CA . ILE A 1 89 ? -0.211 -9.087 -16.960 1.00 81.25 89 ILE A CA 1
ATOM 674 C C . ILE A 1 89 ? 0.493 -8.023 -17.818 1.00 81.25 89 ILE A C 1
ATOM 676 O O . ILE A 1 89 ? -0.095 -7.485 -18.750 1.00 81.25 89 ILE A O 1
ATOM 680 N N . GLY A 1 90 ? 1.770 -7.751 -17.543 1.00 80.75 90 GLY A N 1
ATOM 681 C CA . GLY A 1 90 ? 2.552 -6.735 -18.238 1.00 80.75 90 GLY A CA 1
ATOM 682 C C . GLY A 1 90 ? 4.047 -6.934 -18.022 1.00 80.75 90 GLY A C 1
ATOM 683 O O . GLY A 1 90 ? 4.477 -7.488 -17.009 1.00 80.75 90 GLY A O 1
ATOM 684 N N . VAL A 1 91 ? 4.854 -6.480 -18.983 1.00 84.19 91 VAL A N 1
ATOM 685 C CA . VAL A 1 91 ? 6.319 -6.537 -18.907 1.00 84.19 91 VAL A CA 1
ATOM 686 C C . VAL A 1 91 ? 6.891 -5.219 -19.409 1.00 84.19 91 VAL A C 1
ATOM 688 O O . VAL A 1 91 ? 6.631 -4.828 -20.547 1.00 84.19 91 VAL A O 1
ATOM 691 N N . ALA A 1 92 ? 7.713 -4.571 -18.585 1.00 85.56 92 ALA A N 1
ATOM 692 C CA . ALA A 1 92 ? 8.344 -3.294 -18.896 1.00 85.56 92 ALA A CA 1
ATOM 693 C C . ALA A 1 92 ? 9.846 -3.336 -18.566 1.00 85.56 92 ALA A C 1
ATOM 695 O O . ALA A 1 92 ? 10.221 -3.824 -17.494 1.00 85.56 92 ALA A O 1
ATOM 696 N N . PRO A 1 93 ? 10.719 -2.825 -19.452 1.00 86.00 93 PRO A N 1
ATOM 697 C CA . PRO A 1 93 ? 12.139 -2.707 -19.162 1.00 86.00 93 PRO A CA 1
ATOM 698 C C . PRO A 1 93 ? 12.389 -1.541 -18.198 1.00 86.00 93 PRO A C 1
ATOM 700 O O . PRO A 1 93 ? 11.716 -0.509 -18.254 1.00 86.00 93 PRO A O 1
ATOM 703 N N . PHE A 1 94 ? 13.390 -1.684 -17.332 1.00 84.50 94 PHE A N 1
ATOM 704 C CA . PHE A 1 94 ? 13.821 -0.613 -16.440 1.00 84.50 94 PHE A CA 1
ATOM 705 C C . PHE A 1 94 ? 15.343 -0.608 -16.274 1.00 84.50 94 PHE A C 1
ATOM 707 O O . PHE A 1 94 ? 15.999 -1.642 -16.404 1.00 84.50 94 PHE A O 1
ATOM 714 N N . VAL A 1 95 ? 15.900 0.562 -15.963 1.00 85.31 95 VAL A N 1
ATOM 715 C CA . VAL A 1 95 ? 17.324 0.749 -15.641 1.00 85.31 95 VAL A CA 1
ATOM 716 C C . VAL A 1 95 ? 17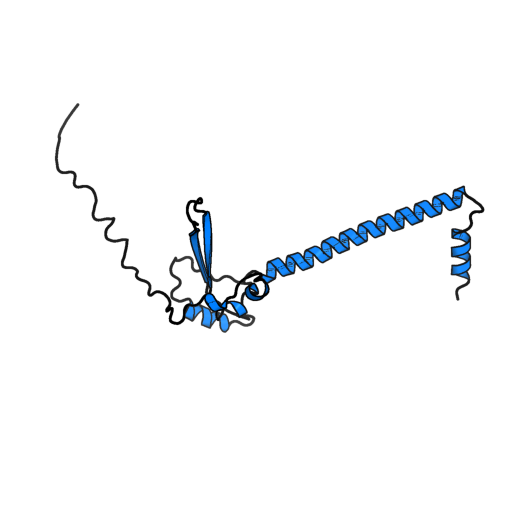.423 1.580 -14.369 1.00 85.31 95 VAL A C 1
ATOM 718 O O . VAL A 1 95 ? 16.721 2.580 -14.249 1.00 85.31 95 VAL A O 1
ATOM 721 N N . ILE A 1 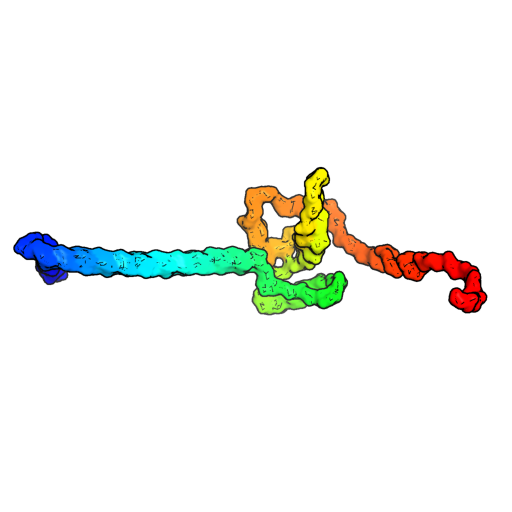96 ? 18.278 1.187 -13.422 1.00 85.06 96 ILE A N 1
ATOM 722 C CA . ILE A 1 96 ? 18.523 1.946 -12.187 1.00 85.06 96 ILE A CA 1
ATOM 723 C C . ILE A 1 96 ? 19.990 2.342 -12.146 1.00 85.06 96 ILE A C 1
ATOM 725 O O . ILE A 1 96 ? 20.853 1.472 -12.070 1.00 85.06 96 ILE A O 1
ATOM 729 N N . ASN A 1 97 ? 20.255 3.645 -12.156 1.00 84.62 97 ASN A N 1
ATOM 730 C CA . ASN A 1 97 ? 21.603 4.193 -12.066 1.00 84.62 97 ASN A CA 1
ATOM 731 C C . ASN A 1 97 ? 21.678 5.211 -10.919 1.00 84.62 97 ASN A C 1
ATOM 733 O O . ASN A 1 97 ? 20.899 6.169 -10.908 1.00 84.62 97 ASN A O 1
ATOM 737 N N . PRO A 1 98 ? 22.606 5.050 -9.961 1.00 85.56 98 PRO A N 1
ATOM 738 C CA . PRO A 1 98 ? 22.927 6.105 -9.009 1.00 85.56 98 PRO A CA 1
ATOM 739 C C . PRO A 1 98 ? 23.497 7.318 -9.748 1.00 85.56 98 PRO A C 1
ATOM 741 O O . PRO A 1 98 ? 24.421 7.184 -10.549 1.00 85.56 98 PRO A O 1
ATOM 744 N N . MET A 1 99 ? 22.951 8.501 -9.489 1.00 88.06 99 MET A N 1
ATOM 745 C CA . MET A 1 99 ? 23.403 9.767 -10.063 1.00 88.06 99 MET A CA 1
ATOM 746 C C . MET A 1 99 ? 23.480 10.841 -8.980 1.00 88.06 99 MET A C 1
ATOM 748 O O . MET A 1 99 ? 22.935 10.685 -7.891 1.00 88.06 99 MET A O 1
ATOM 752 N N . MET A 1 100 ? 24.140 11.954 -9.282 1.00 87.31 100 MET A N 1
ATOM 753 C CA . MET A 1 100 ? 24.102 13.148 -8.443 1.00 87.31 100 MET A CA 1
ATOM 754 C C . MET A 1 100 ? 23.351 14.243 -9.180 1.00 87.31 100 MET A C 1
ATOM 756 O O . MET A 1 100 ? 23.625 14.509 -10.348 1.00 87.31 100 MET A O 1
ATOM 760 N N . VAL A 1 101 ? 22.407 14.872 -8.489 1.00 87.25 101 VAL A N 1
ATOM 761 C CA . VAL A 1 101 ? 21.693 16.042 -8.994 1.00 87.25 101 VAL A CA 1
ATOM 762 C C . VAL A 1 101 ? 22.085 17.229 -8.129 1.00 87.25 101 VAL A C 1
ATOM 764 O O . VAL A 1 101 ? 21.974 17.188 -6.902 1.00 87.25 101 VAL A O 1
ATOM 767 N N . SER A 1 102 ? 22.561 18.285 -8.775 1.00 86.19 102 SER A N 1
ATOM 768 C CA . SER A 1 102 ? 22.791 19.592 -8.171 1.00 86.19 102 SER A CA 1
ATOM 769 C C . SER A 1 102 ? 21.838 20.607 -8.791 1.00 86.19 102 SER A C 1
ATOM 771 O O . SER A 1 102 ? 21.402 20.470 -9.935 1.00 86.19 102 SER A O 1
ATOM 773 N N . HIS A 1 103 ? 21.486 21.626 -8.015 1.00 84.00 103 HIS A N 1
ATOM 774 C CA . HIS A 1 103 ? 20.692 22.746 -8.498 1.00 84.00 103 HIS A CA 1
ATOM 775 C C . HIS A 1 103 ? 21.365 24.041 -8.047 1.00 84.00 103 HIS A C 1
ATOM 777 O O . HIS A 1 103 ? 21.365 24.352 -6.853 1.00 84.00 103 HIS A O 1
ATOM 783 N N . ASN A 1 104 ? 21.928 24.779 -9.008 1.00 84.62 104 ASN A N 1
ATOM 784 C CA . ASN A 1 104 ? 22.757 25.969 -8.783 1.00 84.62 104 ASN A CA 1
ATOM 785 C C . ASN A 1 104 ? 23.881 25.686 -7.762 1.00 84.62 104 ASN A C 1
ATOM 787 O O . ASN A 1 104 ? 24.530 24.646 -7.847 1.00 84.62 104 ASN A O 1
ATOM 791 N N . ASP A 1 105 ? 24.064 26.570 -6.777 1.00 78.25 105 ASP A N 1
ATOM 792 C CA . ASP A 1 105 ? 25.108 26.496 -5.743 1.00 78.25 105 ASP A CA 1
ATOM 793 C C . ASP A 1 105 ? 24.766 25.573 -4.557 1.00 78.25 105 ASP A C 1
ATOM 795 O O . ASP A 1 105 ? 25.446 25.584 -3.529 1.00 78.25 105 ASP A O 1
ATOM 799 N N . LYS A 1 106 ? 23.686 24.785 -4.642 1.00 73.56 106 LYS A N 1
ATOM 800 C CA . LYS A 1 106 ? 23.302 23.871 -3.556 1.00 73.56 106 LYS A CA 1
ATOM 801 C C . LYS A 1 106 ? 24.058 22.550 -3.642 1.00 73.56 106 LYS A C 1
ATOM 803 O O . LYS A 1 106 ? 24.329 22.033 -4.725 1.00 73.56 106 LYS A O 1
ATOM 808 N N . THR A 1 107 ? 24.329 21.977 -2.469 1.00 74.44 107 THR A N 1
ATOM 809 C CA . THR A 1 107 ? 25.007 20.689 -2.296 1.00 74.44 107 THR A CA 1
ATOM 810 C C . THR A 1 107 ? 24.386 19.610 -3.183 1.00 74.44 107 THR A C 1
ATOM 812 O O . THR A 1 107 ? 23.181 19.353 -3.133 1.00 74.44 107 THR A O 1
ATOM 815 N N . ALA A 1 108 ? 25.229 18.975 -3.997 1.00 80.56 108 ALA A N 1
ATOM 816 C CA . ALA A 1 108 ? 24.832 17.883 -4.868 1.00 80.56 108 ALA A CA 1
ATOM 817 C C . ALA A 1 108 ? 24.286 16.714 -4.035 1.00 80.56 108 ALA A C 1
ATOM 819 O O . ALA A 1 108 ? 24.945 16.231 -3.115 1.00 80.56 108 ALA A O 1
ATOM 820 N N . THR A 1 109 ? 23.076 16.265 -4.361 1.00 83.88 109 THR A N 1
ATOM 821 C CA . THR A 1 109 ? 22.404 15.168 -3.659 1.00 83.88 109 THR A CA 1
ATOM 822 C C . THR A 1 109 ? 22.454 13.909 -4.513 1.00 83.88 109 THR A C 1
ATOM 824 O O . THR A 1 109 ? 22.165 13.946 -5.710 1.00 83.88 109 THR A O 1
ATOM 827 N N . GLY A 1 110 ? 22.830 12.788 -3.899 1.00 86.50 110 GLY A N 1
ATOM 828 C CA . GLY A 1 110 ? 22.756 11.478 -4.537 1.00 86.50 110 GLY A CA 1
ATOM 829 C C . GLY A 1 110 ? 21.300 11.054 -4.723 1.00 86.50 110 GLY A C 1
ATOM 830 O O . GLY A 1 110 ? 20.520 11.075 -3.774 1.00 86.50 110 GLY A O 1
ATOM 831 N N . VAL A 1 111 ? 20.935 10.665 -5.940 1.00 88.62 111 VAL A N 1
ATOM 832 C CA . VAL A 1 111 ? 19.604 10.166 -6.298 1.00 88.62 111 VAL A CA 1
ATOM 833 C C . VAL A 1 111 ? 19.732 8.864 -7.082 1.00 88.62 111 VAL A C 1
ATOM 835 O O . VAL A 1 111 ? 20.678 8.667 -7.841 1.00 88.62 111 VAL A O 1
ATOM 838 N N . LEU A 1 112 ? 18.769 7.960 -6.924 1.00 87.38 112 LEU A N 1
ATOM 839 C CA . LEU A 1 112 ? 18.648 6.788 -7.790 1.00 87.38 112 LEU A CA 1
ATOM 840 C C . LEU A 1 112 ? 17.757 7.154 -8.973 1.00 87.38 112 LEU A C 1
ATOM 842 O O . LEU A 1 112 ? 16.556 7.369 -8.808 1.00 87.38 112 LEU A O 1
ATOM 846 N N . LEU A 1 113 ? 18.337 7.223 -10.168 1.00 86.00 113 LEU A N 1
ATOM 847 C CA . LEU A 1 113 ? 17.567 7.418 -11.387 1.00 86.00 113 LEU A CA 1
ATOM 848 C C . LEU A 1 113 ? 17.012 6.079 -11.854 1.00 86.00 113 LEU A C 1
ATOM 850 O O . LEU A 1 113 ? 17.779 5.177 -12.187 1.00 86.00 113 LEU A O 1
ATOM 854 N N . LYS A 1 114 ? 15.684 5.979 -11.939 1.00 85.19 114 LYS A N 1
ATOM 855 C CA . LYS A 1 114 ? 14.994 4.857 -12.575 1.00 85.19 114 LYS A CA 1
ATOM 856 C C . LYS A 1 114 ? 14.515 5.271 -13.966 1.00 85.19 114 LYS A C 1
ATOM 858 O O . LYS A 1 114 ? 13.556 6.025 -14.091 1.00 85.19 114 LYS A O 1
ATOM 863 N N . GLY A 1 115 ? 15.184 4.778 -15.003 1.00 82.94 115 GLY A N 1
ATOM 864 C CA . GLY A 1 115 ? 14.714 4.873 -16.383 1.00 82.94 115 GLY A CA 1
ATOM 865 C C . GLY A 1 115 ? 13.629 3.832 -16.646 1.00 82.94 115 GLY A C 1
ATOM 866 O O . GLY A 1 115 ? 13.799 2.665 -16.286 1.00 82.94 115 GLY A O 1
ATOM 867 N N . VAL A 1 116 ? 12.526 4.252 -17.263 1.00 83.62 116 VAL A N 1
ATOM 868 C CA . VAL A 1 116 ? 11.389 3.399 -17.644 1.00 83.62 116 VAL A CA 1
ATOM 869 C C . VAL A 1 116 ? 10.958 3.723 -19.070 1.00 83.62 116 VAL A C 1
ATOM 871 O O . VAL A 1 116 ? 11.154 4.847 -19.530 1.00 83.62 116 VAL A O 1
ATOM 874 N N . ASP A 1 117 ? 10.374 2.749 -19.767 1.00 80.00 117 ASP A N 1
ATOM 875 C CA . ASP A 1 117 ? 9.746 2.996 -21.068 1.00 80.00 117 ASP A CA 1
ATOM 876 C C . ASP A 1 117 ? 8.333 3.579 -20.865 1.00 80.00 117 ASP A C 1
ATOM 878 O O . ASP A 1 117 ? 7.491 2.884 -20.290 1.00 80.00 117 ASP A O 1
ATOM 882 N N . PRO A 1 118 ? 8.054 4.822 -21.311 1.00 75.00 118 PRO A N 1
ATOM 883 C CA . PRO A 1 118 ? 6.781 5.499 -21.076 1.00 75.00 118 PRO A CA 1
ATOM 884 C C . PRO A 1 118 ? 5.569 4.824 -21.735 1.00 75.00 118 PRO A C 1
ATOM 886 O O . PRO A 1 118 ? 4.445 5.078 -21.317 1.00 75.00 118 PRO A O 1
ATOM 889 N N . GLU A 1 119 ? 5.766 3.953 -22.724 1.00 77.06 119 GLU A N 1
ATOM 890 C CA . GLU A 1 119 ? 4.654 3.229 -23.357 1.00 77.06 119 GLU A CA 1
ATOM 891 C C . GLU A 1 119 ? 4.288 1.948 -22.595 1.00 77.06 119 GLU A C 1
ATOM 893 O O . GLU A 1 119 ? 3.126 1.565 -22.554 1.00 77.06 119 GLU A O 1
ATOM 898 N N . LEU A 1 120 ? 5.272 1.292 -21.969 1.00 77.12 120 LEU A N 1
ATOM 899 C CA . LEU A 1 120 ? 5.105 -0.038 -21.365 1.00 77.12 120 LEU A CA 1
ATOM 900 C C . LEU A 1 120 ? 4.968 -0.001 -19.840 1.00 77.12 120 LEU A C 1
ATOM 902 O O . LEU A 1 120 ? 4.481 -0.957 -19.240 1.00 77.12 120 LEU A O 1
ATOM 906 N N . PHE A 1 121 ? 5.426 1.066 -19.179 1.00 76.88 121 PHE A N 1
ATOM 907 C CA . PHE A 1 121 ? 5.440 1.103 -17.713 1.00 76.88 121 PHE A CA 1
ATOM 908 C C . PHE A 1 121 ? 4.038 1.142 -17.091 1.00 76.88 121 PHE A C 1
ATOM 910 O O . PHE A 1 121 ? 3.887 0.665 -15.969 1.00 76.88 121 PHE A O 1
ATOM 917 N N . GLY A 1 122 ? 3.030 1.669 -17.798 1.00 74.69 122 GLY A N 1
ATOM 918 C CA . GLY A 1 122 ? 1.649 1.750 -17.307 1.00 74.69 122 GLY A CA 1
ATOM 919 C C . GLY A 1 122 ? 0.994 0.385 -17.077 1.00 74.69 122 GLY A C 1
ATOM 920 O O . GLY A 1 122 ? 0.144 0.265 -16.201 1.00 74.69 122 GLY A O 1
ATOM 921 N N . ASP A 1 123 ? 1.448 -0.650 -17.788 1.00 74.56 123 ASP A N 1
ATOM 922 C CA . ASP A 1 123 ? 0.944 -2.023 -17.646 1.00 74.56 123 ASP A CA 1
ATOM 923 C C . ASP A 1 123 ? 1.504 -2.738 -16.404 1.00 74.56 123 ASP A C 1
ATOM 925 O O . ASP A 1 123 ? 1.009 -3.790 -16.003 1.00 74.56 123 ASP A O 1
ATOM 929 N N . VAL A 1 124 ? 2.576 -2.202 -15.810 1.00 75.00 124 VAL A N 1
ATOM 930 C CA . VAL A 1 124 ? 3.333 -2.857 -14.726 1.00 75.00 124 VAL A CA 1
ATOM 931 C C . VAL A 1 124 ? 3.349 -2.028 -13.444 1.00 75.00 124 VAL A C 1
ATOM 933 O O . VAL A 1 124 ? 3.507 -2.578 -12.355 1.00 75.00 124 VAL A O 1
ATOM 936 N N . LEU A 1 125 ? 3.225 -0.706 -13.557 1.00 75.31 125 LEU A N 1
ATOM 937 C CA . LEU A 1 125 ? 3.330 0.238 -12.451 1.00 75.31 125 LEU A CA 1
ATOM 938 C C . LEU A 1 125 ? 2.104 1.151 -12.432 1.00 75.31 125 LEU A C 1
ATOM 940 O O . LEU A 1 125 ? 1.867 1.895 -13.380 1.00 75.31 125 LEU A O 1
ATOM 944 N N . ASP A 1 126 ? 1.428 1.237 -11.286 1.00 73.69 126 ASP A N 1
ATOM 945 C CA . ASP A 1 126 ? 0.358 2.218 -11.049 1.00 73.69 126 ASP A CA 1
ATOM 946 C C . ASP A 1 126 ? 0.890 3.648 -10.803 1.00 73.69 126 ASP A C 1
ATOM 948 O O . ASP A 1 126 ? 0.188 4.514 -10.275 1.00 73.69 126 ASP A O 1
ATOM 952 N N . LEU A 1 127 ? 2.136 3.933 -11.197 1.00 73.19 127 LEU A N 1
ATOM 953 C CA . LEU A 1 127 ? 2.767 5.252 -11.092 1.00 73.19 127 LEU A CA 1
ATOM 954 C C . LEU A 1 127 ? 1.921 6.386 -11.695 1.00 73.19 127 LEU A C 1
ATOM 956 O O . LEU A 1 127 ? 1.799 7.406 -11.017 1.00 73.19 127 LEU A O 1
ATOM 960 N N . PRO A 1 128 ? 1.292 6.246 -12.886 1.00 71.19 128 PRO A N 1
ATOM 961 C CA . PRO A 1 128 ? 0.489 7.321 -13.474 1.00 71.19 128 PRO A CA 1
ATOM 962 C C . PRO A 1 128 ? -0.647 7.804 -12.565 1.00 71.19 128 PRO A C 1
ATOM 964 O O . PRO A 1 128 ? -0.954 8.991 -12.543 1.00 71.19 128 PRO A O 1
ATOM 967 N N . LYS A 1 129 ? -1.233 6.904 -11.764 1.00 72.56 129 LYS A N 1
ATOM 968 C CA . LYS A 1 129 ? -2.345 7.218 -10.849 1.00 72.56 129 LYS A CA 1
ATOM 969 C C . LYS A 1 129 ? -1.905 8.034 -9.629 1.00 72.56 129 LYS A C 1
ATOM 971 O O . LYS A 1 129 ? -2.743 8.616 -8.950 1.00 72.56 129 LYS A O 1
ATOM 976 N N . HIS A 1 130 ? -0.603 8.083 -9.355 1.00 74.44 130 HIS A N 1
ATOM 977 C CA . HIS A 1 130 ? -0.026 8.713 -8.167 1.00 74.44 130 HIS A CA 1
ATOM 978 C C . HIS A 1 130 ? 0.754 10.002 -8.483 1.00 74.44 130 HIS A C 1
ATOM 980 O O . HIS A 1 130 ? 1.399 10.570 -7.599 1.00 74.44 130 HIS A O 1
ATOM 986 N N . ILE A 1 131 ? 0.708 10.491 -9.729 1.00 76.31 131 ILE A N 1
ATOM 987 C CA . ILE A 1 131 ? 1.357 11.748 -10.120 1.00 76.31 131 ILE A CA 1
ATOM 988 C C . ILE A 1 131 ? 0.501 12.927 -9.651 1.00 76.31 131 ILE A C 1
ATOM 990 O O . ILE A 1 131 ? -0.584 13.173 -10.164 1.00 76.31 131 ILE A O 1
ATOM 994 N N . VAL A 1 132 ? 1.016 13.685 -8.681 1.00 78.00 132 VAL A N 1
ATOM 995 C CA . VAL A 1 132 ? 0.334 14.866 -8.117 1.00 78.00 132 VAL A CA 1
ATOM 996 C C . VAL A 1 132 ? 0.553 16.124 -8.971 1.00 78.00 132 VAL A C 1
ATOM 998 O O . VAL A 1 132 ? -0.294 17.013 -8.995 1.00 78.00 132 VAL A O 1
ATOM 1001 N N . LYS A 1 133 ? 1.694 16.232 -9.668 1.00 75.06 133 LYS A N 1
ATOM 1002 C CA . LYS A 1 133 ? 2.052 17.399 -10.490 1.00 75.06 133 LYS A CA 1
ATOM 1003 C C . LYS A 1 133 ? 2.925 16.984 -11.677 1.00 75.06 133 LYS A C 1
ATOM 1005 O O . LYS A 1 133 ? 3.919 16.289 -11.482 1.00 75.06 133 LYS A O 1
ATOM 1010 N N . GLY A 1 134 ? 2.594 17.469 -12.875 1.00 76.25 134 GLY A N 1
ATOM 1011 C CA . GLY A 1 134 ? 3.292 17.148 -14.129 1.00 76.25 134 GLY A CA 1
ATOM 1012 C C . GLY A 1 134 ? 2.539 16.134 -14.999 1.00 76.25 134 GLY A C 1
ATOM 1013 O O . GLY A 1 134 ? 1.405 15.783 -14.694 1.00 76.25 134 GLY A O 1
ATOM 1014 N N . SER A 1 135 ? 3.168 15.692 -16.092 1.00 72.75 135 SER A N 1
ATOM 1015 C CA . SER A 1 135 ? 2.648 14.667 -17.011 1.00 72.75 135 SER A CA 1
ATOM 1016 C C . SER A 1 135 ? 3.778 13.737 -17.459 1.00 72.75 135 SER A C 1
ATOM 1018 O O . SER A 1 135 ? 4.941 14.143 -17.536 1.00 72.75 135 SER A O 1
ATOM 1020 N N . THR A 1 136 ? 3.436 12.486 -17.763 1.00 67.25 136 THR A N 1
ATOM 1021 C CA . THR A 1 136 ? 4.352 11.468 -18.305 1.00 67.25 136 THR A CA 1
ATOM 1022 C C . THR A 1 136 ? 4.641 11.664 -19.791 1.00 67.25 136 THR A C 1
ATOM 1024 O O . THR A 1 136 ? 5.597 11.089 -20.306 1.00 67.25 136 THR A O 1
ATOM 1027 N N . GLU A 1 137 ? 3.861 12.506 -20.471 1.00 65.25 137 GLU A N 1
ATOM 1028 C CA . GLU A 1 137 ? 3.966 12.778 -21.914 1.00 65.25 137 GLU A CA 1
ATOM 1029 C C . GLU A 1 137 ? 5.310 13.417 -22.310 1.00 65.25 137 GLU A C 1
ATOM 1031 O O . GLU A 1 137 ? 5.727 13.315 -23.459 1.00 65.25 137 GLU A O 1
ATOM 1036 N N . GLY A 1 138 ? 6.037 14.017 -21.360 1.00 64.62 138 GLY A N 1
ATOM 1037 C CA . GLY A 1 138 ? 7.358 14.615 -21.590 1.00 64.62 138 GLY A CA 1
ATOM 1038 C C . GLY A 1 138 ? 8.554 13.677 -21.389 1.00 64.62 138 GLY A C 1
ATOM 1039 O O . GLY A 1 138 ? 9.691 14.105 -21.575 1.00 64.62 138 GLY A O 1
ATOM 1040 N N . LEU A 1 139 ? 8.339 12.418 -20.986 1.00 69.44 139 LEU A N 1
ATOM 1041 C CA . LEU A 1 139 ? 9.439 11.489 -20.675 1.00 69.44 139 LEU A CA 1
ATOM 1042 C C . LEU A 1 139 ? 10.142 10.944 -21.926 1.00 69.44 139 LEU A C 1
ATOM 1044 O O . LEU A 1 139 ? 11.297 10.525 -21.844 1.00 69.44 139 LEU A O 1
ATOM 1048 N N . ARG A 1 140 ? 9.473 10.968 -23.087 1.00 67.25 140 ARG A N 1
ATOM 1049 C CA . ARG A 1 140 ? 10.060 10.583 -24.374 1.00 67.25 140 ARG A CA 1
ATOM 1050 C C . ARG A 1 140 ? 10.171 11.801 -25.274 1.00 67.25 140 ARG A C 1
ATOM 1052 O O . ARG A 1 140 ? 9.172 12.322 -25.753 1.00 67.25 140 ARG A O 1
ATOM 1059 N N . VAL A 1 141 ? 11.399 12.221 -25.557 1.00 68.69 141 VAL A N 1
ATOM 1060 C CA . VAL A 1 141 ? 11.637 13.198 -26.622 1.00 68.69 141 VAL A CA 1
ATOM 1061 C C . VAL A 1 141 ? 11.328 12.516 -27.967 1.00 68.69 141 VAL A C 1
ATOM 1063 O O . VAL A 1 141 ? 11.832 11.407 -28.201 1.00 68.69 141 VAL A O 1
ATOM 1066 N N . PRO A 1 142 ? 10.514 13.118 -28.857 1.00 58.50 142 PRO A N 1
ATOM 1067 C CA . PRO A 1 142 ? 10.219 12.546 -30.169 1.00 58.50 142 PRO A CA 1
ATOM 1068 C C . PRO A 1 142 ? 11.516 12.267 -30.944 1.00 58.50 142 PRO A C 1
ATOM 1070 O O . PRO A 1 142 ? 12.328 13.164 -31.145 1.00 58.50 142 PRO A O 1
ATOM 1073 N N . GLY A 1 143 ? 11.737 11.012 -31.351 1.00 61.47 143 GLY A N 1
ATOM 1074 C CA . GLY A 1 143 ? 12.941 10.598 -32.089 1.00 61.47 143 GLY A CA 1
ATOM 1075 C C . GLY A 1 143 ? 14.115 10.094 -31.239 1.00 61.47 143 GLY A C 1
ATOM 1076 O O . GLY A 1 143 ? 15.145 9.720 -31.804 1.00 61.47 143 GLY A O 1
ATOM 1077 N N . ALA A 1 144 ? 13.978 10.013 -29.911 1.00 59.94 144 ALA A N 1
ATOM 1078 C CA . ALA A 1 144 ? 14.985 9.386 -29.057 1.00 59.94 144 ALA A CA 1
ATOM 1079 C C . ALA A 1 144 ? 15.102 7.880 -29.366 1.00 59.94 144 ALA A C 1
ATOM 1081 O O . ALA A 1 144 ? 14.206 7.085 -29.064 1.00 59.94 144 ALA A O 1
ATOM 1082 N N . LYS A 1 145 ? 16.216 7.484 -29.989 1.00 60.41 145 LYS A N 1
ATOM 1083 C CA . LYS A 1 145 ? 16.614 6.079 -30.129 1.00 60.41 145 LYS A CA 1
ATOM 1084 C C . LYS A 1 145 ? 17.336 5.641 -28.848 1.00 60.41 145 LYS A C 1
ATOM 1086 O O . LYS A 1 145 ? 18.045 6.462 -28.263 1.00 60.41 145 LYS A O 1
ATOM 1091 N N . PRO A 1 146 ? 17.188 4.378 -28.406 1.00 61.41 146 PRO A N 1
ATOM 1092 C CA . PRO A 1 146 ? 18.022 3.843 -27.336 1.00 61.41 146 PRO A CA 1
ATOM 1093 C C . PRO A 1 146 ? 19.497 4.088 -27.687 1.00 61.41 146 PRO A C 1
ATOM 1095 O O . PRO A 1 146 ? 19.859 3.874 -28.848 1.00 61.41 146 PRO A O 1
ATOM 1098 N N . PRO A 1 147 ? 20.335 4.561 -26.750 1.00 59.44 147 PRO A N 1
ATOM 1099 C CA . PRO A 1 147 ? 21.745 4.786 -27.037 1.00 59.44 147 PRO A CA 1
ATOM 1100 C C . PRO A 1 147 ? 22.379 3.483 -27.537 1.00 59.44 147 PRO A C 1
ATOM 1102 O O . PRO A 1 147 ? 22.243 2.437 -26.898 1.00 59.44 147 PRO A O 1
ATOM 1105 N N . GLU A 1 148 ? 23.060 3.532 -28.685 1.00 58.50 148 GLU A N 1
ATOM 1106 C CA . GLU A 1 148 ? 23.917 2.424 -29.104 1.00 58.50 148 GLU A CA 1
ATOM 1107 C C . GLU A 1 148 ? 25.049 2.277 -28.081 1.00 58.50 148 GLU A C 1
ATOM 1109 O O . GLU A 1 148 ? 25.647 3.256 -27.638 1.00 58.50 148 GLU A O 1
ATOM 1114 N N . SER A 1 149 ? 25.306 1.043 -27.645 1.00 55.16 149 SER A N 1
ATOM 1115 C CA . SER A 1 149 ? 26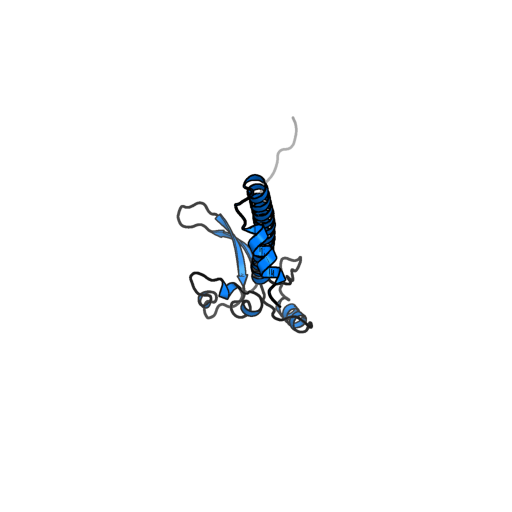.286 0.740 -26.601 1.00 55.16 149 SER A CA 1
ATOM 1116 C C . SER A 1 149 ? 27.710 1.013 -27.102 1.00 55.16 149 SER A C 1
ATOM 1118 O O . SER A 1 149 ? 28.384 0.131 -27.640 1.00 55.16 149 SER A O 1
ATOM 1120 N N . THR A 1 150 ? 28.196 2.244 -26.932 1.00 49.25 150 THR A N 1
ATOM 1121 C CA . THR A 1 150 ? 29.560 2.641 -27.305 1.00 49.25 150 THR A CA 1
ATOM 1122 C C . THR A 1 150 ? 30.575 2.141 -26.272 1.00 49.25 150 THR A C 1
ATOM 1124 O O . THR A 1 150 ? 31.227 2.911 -25.567 1.00 49.25 150 THR A O 1
ATOM 1127 N N . ARG A 1 151 ? 30.773 0.819 -26.189 1.00 52.75 151 ARG A N 1
ATOM 1128 C CA . ARG A 1 151 ? 31.880 0.193 -25.440 1.00 52.75 151 ARG A CA 1
ATOM 1129 C C . ARG A 1 151 ? 33.208 0.339 -26.204 1.00 52.75 151 ARG A C 1
ATOM 1131 O O . ARG A 1 151 ? 33.854 -0.647 -26.553 1.00 52.75 151 ARG A O 1
ATOM 1138 N N . ARG A 1 152 ? 33.621 1.572 -26.499 1.00 49.56 152 ARG A N 1
ATOM 1139 C CA . ARG A 1 152 ? 34.953 1.886 -27.057 1.00 49.56 152 ARG A CA 1
ATOM 1140 C C . ARG A 1 152 ? 35.624 3.114 -26.440 1.00 49.56 152 ARG A C 1
ATOM 1142 O O . ARG A 1 152 ? 36.631 3.561 -26.963 1.00 49.56 152 ARG A O 1
ATOM 1149 N N . LEU A 1 153 ? 35.128 3.646 -25.327 1.00 57.38 153 LEU A N 1
ATOM 1150 C CA . LEU A 1 153 ? 35.726 4.821 -24.690 1.00 57.38 153 LEU A CA 1
ATOM 1151 C C . LEU A 1 153 ? 35.803 4.598 -23.179 1.00 57.38 153 LEU A C 1
ATOM 1153 O O . LEU A 1 153 ? 34.804 4.818 -22.508 1.00 57.38 153 LEU A O 1
ATOM 1157 N N . ARG A 1 154 ? 36.950 4.086 -22.688 1.00 54.62 154 ARG A N 1
ATOM 1158 C CA . ARG A 1 154 ? 37.594 4.393 -21.377 1.00 54.62 154 ARG A CA 1
ATOM 1159 C C . ARG A 1 154 ? 38.533 3.334 -20.787 1.00 54.62 154 ARG A C 1
ATOM 1161 O O . ARG A 1 154 ? 39.114 3.608 -19.749 1.00 54.62 154 ARG A O 1
ATOM 1168 N N . VAL A 1 155 ? 38.702 2.151 -21.386 1.00 54.78 155 VAL A N 1
ATOM 1169 C CA . VAL A 1 155 ? 39.538 1.096 -20.758 1.00 54.78 155 VAL A CA 1
ATOM 1170 C C . VAL A 1 155 ? 40.927 0.941 -21.401 1.00 54.78 155 VAL A C 1
ATOM 1172 O O . VAL A 1 155 ? 41.794 0.317 -20.804 1.00 54.78 155 VAL A O 1
ATOM 1175 N N . ARG A 1 156 ? 41.195 1.523 -22.584 1.00 54.62 156 ARG A N 1
ATOM 1176 C CA . ARG A 1 156 ? 42.503 1.360 -23.263 1.00 54.62 156 ARG A CA 1
ATOM 1177 C C . ARG A 1 156 ? 43.544 2.441 -22.978 1.00 54.62 156 ARG A C 1
ATOM 1179 O O . ARG A 1 156 ? 44.723 2.130 -23.085 1.00 54.62 156 ARG A O 1
ATOM 1186 N N . ASP A 1 157 ? 43.142 3.638 -22.557 1.00 51.19 157 ASP A N 1
ATOM 1187 C CA . ASP A 1 157 ? 44.090 4.760 -22.469 1.00 51.19 157 ASP A CA 1
ATOM 1188 C C . ASP A 1 157 ? 44.659 4.955 -21.055 1.00 51.19 157 ASP A C 1
ATOM 1190 O O . ASP A 1 157 ? 45.787 5.401 -20.902 1.00 51.19 157 ASP A O 1
ATOM 1194 N N . SER A 1 158 ? 43.961 4.511 -20.003 1.00 50.06 158 SER A N 1
ATOM 1195 C CA . SER A 1 158 ? 44.451 4.638 -18.620 1.00 50.06 158 SER A CA 1
ATOM 1196 C C . SER A 1 158 ? 45.494 3.588 -18.211 1.00 50.06 158 SER A C 1
ATOM 1198 O O . SER A 1 158 ? 46.012 3.657 -17.103 1.00 50.06 158 SER A O 1
ATOM 1200 N N . VAL A 1 159 ? 45.778 2.592 -19.060 1.00 55.00 159 VAL A N 1
ATOM 1201 C CA . VAL A 1 159 ? 46.760 1.523 -18.774 1.00 55.00 159 VAL A CA 1
ATOM 1202 C C . VAL A 1 159 ? 48.103 1.774 -19.476 1.00 55.00 159 VAL A C 1
ATOM 1204 O O . VAL A 1 159 ? 49.098 1.152 -19.117 1.00 55.00 159 VAL A O 1
ATOM 1207 N N . LEU A 1 160 ? 48.169 2.699 -20.443 1.00 53.22 160 LEU A N 1
ATOM 1208 C CA . LEU A 1 160 ? 49.384 2.946 -21.233 1.00 53.22 160 LEU A CA 1
ATOM 1209 C C . LEU A 1 160 ? 50.144 4.230 -20.865 1.00 53.22 160 LEU A C 1
ATOM 1211 O O . LEU A 1 160 ? 51.245 4.429 -21.369 1.00 53.22 160 LEU A O 1
ATOM 1215 N N . GLU A 1 161 ? 49.636 5.050 -19.944 1.00 49.25 161 GLU A N 1
ATOM 1216 C CA . GLU A 1 161 ? 50.350 6.223 -19.414 1.00 49.25 161 GLU A CA 1
ATOM 1217 C C . GLU A 1 161 ? 50.739 6.017 -17.940 1.00 49.25 161 GLU A C 1
ATOM 1219 O O . GLU A 1 161 ? 50.278 6.703 -17.032 1.00 49.25 161 GLU A O 1
ATOM 1224 N N . GLY A 1 162 ? 51.599 5.024 -17.695 1.00 43.47 162 GLY A N 1
ATOM 1225 C CA . GLY A 1 162 ? 52.413 4.962 -16.478 1.00 43.47 162 GLY A CA 1
ATOM 1226 C C . GLY A 1 162 ? 53.633 5.886 -16.611 1.00 43.47 162 GLY A C 1
ATOM 1227 O O . GLY A 1 162 ? 54.164 6.027 -17.717 1.00 43.47 162 GLY A O 1
ATOM 1228 N N . PRO A 1 163 ? 54.098 6.537 -15.528 1.00 42.69 163 PRO A N 1
ATOM 1229 C CA . PRO A 1 163 ? 55.151 7.532 -15.613 1.00 42.69 163 PRO A CA 1
ATOM 1230 C C . PRO A 1 163 ? 56.474 6.866 -15.992 1.00 42.69 163 PRO A C 1
ATOM 1232 O O . PRO A 1 163 ? 56.981 5.969 -15.321 1.00 42.69 163 PRO A O 1
ATOM 1235 N N . ASN A 1 164 ? 57.029 7.353 -17.092 1.00 46.31 164 ASN A N 1
ATOM 1236 C CA . ASN A 1 164 ? 58.401 7.175 -17.524 1.00 46.31 164 ASN A CA 1
ATOM 1237 C C . ASN A 1 164 ? 59.359 7.582 -16.388 1.00 46.31 164 ASN A C 1
ATOM 1239 O O . ASN A 1 164 ? 59.609 8.770 -16.201 1.00 46.31 164 ASN A O 1
ATOM 1243 N N . ASN A 1 165 ? 59.892 6.616 -15.635 1.00 44.00 165 ASN A N 1
ATOM 1244 C CA . ASN A 1 165 ? 61.066 6.844 -14.801 1.00 44.00 165 ASN A CA 1
ATOM 1245 C C . ASN A 1 165 ? 62.247 6.079 -15.397 1.00 44.00 165 ASN A C 1
ATOM 1247 O O . ASN A 1 165 ? 62.404 4.869 -15.219 1.00 44.00 165 ASN A O 1
ATOM 1251 N N . LYS A 1 166 ? 63.041 6.816 -16.172 1.00 44.50 166 LYS A N 1
ATOM 1252 C CA . LYS A 1 166 ? 64.348 6.388 -16.641 1.00 44.50 166 LYS A CA 1
ATOM 1253 C C . LYS A 1 166 ? 65.310 6.326 -15.457 1.00 44.50 166 LYS A C 1
ATOM 1255 O O . LYS A 1 166 ? 65.510 7.317 -14.777 1.00 44.50 166 LYS A O 1
ATOM 1260 N N . GLN A 1 167 ? 65.960 5.172 -15.352 1.00 41.94 167 GLN A N 1
ATOM 1261 C CA . GLN A 1 167 ? 67.397 5.036 -15.127 1.00 41.94 167 GLN A CA 1
ATOM 1262 C C . GLN A 1 167 ? 67.994 5.642 -13.839 1.00 41.94 167 GLN A C 1
ATOM 1264 O O . GLN A 1 167 ? 68.327 6.817 -13.784 1.00 41.94 167 GLN A O 1
ATOM 1269 N N . GLY A 1 168 ? 68.326 4.740 -12.911 1.00 36.97 168 GLY A N 1
ATOM 1270 C CA . GLY A 1 168 ? 69.688 4.638 -12.381 1.00 36.97 168 GLY A CA 1
ATOM 1271 C C . GLY A 1 168 ? 70.001 5.376 -11.082 1.00 36.97 168 GLY A C 1
ATOM 1272 O O . GLY A 1 168 ? 70.274 6.563 -11.105 1.00 36.97 168 GLY A O 1
ATOM 1273 N N . ASP A 1 169 ? 70.140 4.611 -9.999 1.00 40.94 169 ASP A N 1
ATOM 1274 C CA . ASP A 1 169 ? 71.369 4.682 -9.203 1.00 40.94 169 ASP A CA 1
ATOM 1275 C C . ASP A 1 169 ? 71.632 3.332 -8.508 1.00 40.94 169 ASP A C 1
ATOM 1277 O O . ASP A 1 169 ? 70.727 2.790 -7.862 1.00 40.94 169 ASP A O 1
ATOM 1281 N N . PRO A 1 170 ? 72.821 2.722 -8.679 1.00 47.50 170 PRO A N 1
ATOM 1282 C CA . PRO A 1 170 ? 73.207 1.522 -7.963 1.00 47.50 170 PRO A CA 1
ATOM 1283 C C . PRO A 1 170 ? 73.938 1.886 -6.663 1.00 47.50 170 PRO A C 1
ATOM 1285 O O . PRO A 1 170 ? 74.863 2.690 -6.672 1.00 47.50 170 PRO A O 1
ATOM 1288 N N . ASN A 1 171 ? 73.603 1.139 -5.608 1.00 32.59 171 ASN A N 1
ATOM 1289 C CA . ASN A 1 171 ? 74.390 0.876 -4.398 1.00 32.59 171 ASN A CA 1
ATOM 1290 C C . ASN A 1 171 ? 74.362 1.866 -3.217 1.00 32.59 171 ASN A C 1
ATOM 1292 O O . ASN A 1 171 ? 74.742 3.018 -3.352 1.00 32.59 171 ASN A O 1
ATOM 1296 N N . TYR A 1 172 ? 74.017 1.270 -2.056 1.00 41.59 172 TYR A N 1
ATOM 1297 C CA . TYR A 1 172 ? 74.591 1.394 -0.697 1.00 41.59 172 TYR A CA 1
ATOM 1298 C C . TYR A 1 172 ? 74.905 2.828 -0.209 1.00 41.59 172 TYR A C 1
ATOM 1300 O O . TYR A 1 172 ? 75.718 3.516 -0.809 1.00 41.59 172 TYR A O 1
ATOM 1308 N N . ILE A 1 173 ? 74.371 3.343 0.905 1.00 42.50 173 ILE A N 1
ATOM 1309 C CA . ILE A 1 173 ? 74.214 2.814 2.277 1.00 42.50 173 ILE A CA 1
ATOM 1310 C C . ILE A 1 173 ? 73.056 3.573 2.941 1.00 42.50 173 ILE A C 1
ATOM 1312 O O . ILE A 1 173 ? 72.956 4.794 2.682 1.00 42.50 173 ILE A O 1
#

Secondary structure (DSSP, 8-state):
--HHHHHHHHHHT-TTSHHHHHHHHHHHHHHHHHHHHHHHHHHHHHHHHHHHHHHHHHSS-S-----SSS--TTHHHHHHHHHTSTT------EEEEEEEE--TTSPPEEEEEEEE-TTTGGGT--GGGG-SSS-GGGSS-TT-PPPP--TTSSSSSTTT-------------

Sequence (173 aa):
MGFPLQIALRYMGSKKRAFVSLGTSLAILGVALGTACLSIVVSVTGGFRSEFREKVLGVNAHVLVLKYSSDFREYRSVMKDMKEVPGVIGVAPFVINPMMVSHNDKTATGVLLKGVDPELFGDVLDLPKHIVKGSTEGLRVPGAKPPESTRRLRVRDSVLEGPNNKQGDPNYI

Radius of gyration: 35.08 Å; chains: 1; bounding box: 118×44×78 Å

Foldseek 3Di:
DCVVVVVVVCVQPDCPDVVVNVVSVVVVVVVVVVVVVVVVVCVCCVVVVVVVCCVVVQADQPDDDDDPDPDDPCLVVVLVVQVPDPPDQFDWDKDWDWDWDDDPPDDTDIDIDIDTDLVGVVRGHPVQVVDPDDDSPPSDDPPDDDDDPPPPPDDPPVVPDDDDDDDDDDDDD